Protein AF-A0A1E4IMQ9-F1 (afdb_monomer_lite)

pLDDT: mean 86.99, std 10.79, range [51.31, 97.62]

Foldseek 3Di:
DDPVVVVVVVLVVLLVQLLVVLLQQVPLVVSLVVSCVVVVCPVCSVSNSVSSVVSSVVSCVVPVDHPVRVVVVVVCCVVCPPVPDPDDDD

Sequence (90 aa):
MPVWWLRQIGALIVIGMTAYFAGVVQAPITAFVIVMEMTDSHDMVVPLMLATLFATAVSRMICPRPLYKARAGNYLDRVRPDSVMPPVGK

Secondary structure (DSSP, 8-state):
---HHHHHHHHHHHHHHHHHHHHHH--HHHHHHHHHHHHT-GGGHHHHHHHHHHHHHHHHHH--S-HHHHHHHHHHHHH-GGG-PPP---

Structure (mmCIF, N/CA/C/O backbone):
data_AF-A0A1E4IMQ9-F1
#
_entry.id   AF-A0A1E4IMQ9-F1
#
loop_
_atom_site.group_PD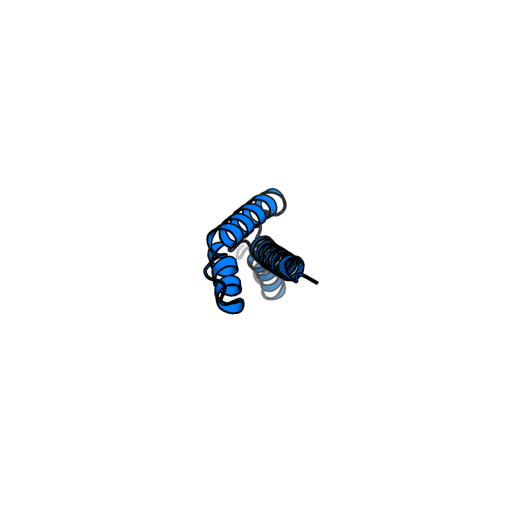B
_atom_site.id
_atom_site.type_symbol
_atom_site.label_atom_id
_atom_site.label_alt_id
_atom_site.label_comp_id
_atom_site.label_asym_id
_atom_site.label_entity_id
_atom_site.label_seq_id
_atom_site.pdbx_PDB_ins_code
_atom_site.Cartn_x
_atom_site.Cartn_y
_atom_site.Cartn_z
_atom_site.occupancy
_atom_site.B_iso_or_equiv
_atom_site.auth_seq_id
_atom_site.auth_comp_id
_atom_site.auth_asym_id
_atom_site.auth_atom_id
_atom_site.pdbx_PDB_model_num
ATOM 1 N N . MET A 1 1 ? -3.342 14.700 32.095 1.00 68.44 1 MET A N 1
ATOM 2 C CA . MET A 1 1 ? -3.398 15.217 30.711 1.00 68.44 1 MET A CA 1
ATOM 3 C C . MET A 1 1 ? -4.042 14.150 29.838 1.00 68.44 1 MET A C 1
ATOM 5 O O . MET A 1 1 ? -3.591 13.013 29.899 1.00 68.44 1 MET A O 1
ATOM 9 N N . PRO A 1 2 ? -5.126 14.447 29.116 1.00 78.44 2 PRO A N 1
ATOM 10 C CA . PRO A 1 2 ? -5.861 13.434 28.364 1.00 78.44 2 PRO A CA 1
ATOM 11 C C . PRO A 1 2 ? -5.059 12.930 27.140 1.00 78.44 2 PRO A C 1
ATOM 13 O O . PRO A 1 2 ? -4.572 13.725 26.342 1.00 78.44 2 PRO A O 1
ATOM 16 N N . VAL A 1 3 ? -4.913 11.604 27.001 1.00 74.75 3 VAL A N 1
ATOM 17 C CA . VAL A 1 3 ? -3.994 10.917 26.054 1.00 74.75 3 VAL A CA 1
ATOM 18 C C . VAL A 1 3 ? -4.625 10.574 24.692 1.00 74.75 3 VAL A C 1
ATOM 20 O O . VAL A 1 3 ? -4.006 9.908 23.865 1.00 74.75 3 VAL A O 1
ATOM 23 N N . TRP A 1 4 ? -5.856 11.021 24.430 1.00 70.94 4 TRP A N 1
ATOM 24 C CA . TRP A 1 4 ? -6.623 10.673 23.220 1.00 70.94 4 TRP A CA 1
ATOM 25 C C . TRP A 1 4 ? -5.916 11.062 21.912 1.00 70.94 4 TRP A C 1
ATOM 27 O O . TRP A 1 4 ? -6.090 10.391 20.898 1.00 70.94 4 TRP A O 1
ATOM 37 N N . TRP A 1 5 ? -5.059 12.085 21.948 1.00 68.38 5 TRP A N 1
ATOM 38 C CA . TRP A 1 5 ? -4.260 12.529 20.804 1.00 68.38 5 TRP A CA 1
ATOM 39 C C . TRP A 1 5 ? -3.232 11.484 20.343 1.00 68.38 5 TRP A C 1
ATOM 41 O O . TRP A 1 5 ? -3.009 11.345 19.143 1.00 68.38 5 TRP A O 1
ATOM 51 N N . LEU A 1 6 ? -2.670 10.677 21.254 1.00 74.25 6 LEU A N 1
ATOM 52 C CA . LEU A 1 6 ? -1.723 9.615 20.884 1.00 74.25 6 LEU A CA 1
ATOM 53 C C . LEU A 1 6 ? -2.403 8.494 20.086 1.00 74.25 6 LEU A C 1
ATOM 55 O O . LEU A 1 6 ? -1.791 7.929 19.181 1.00 74.25 6 LEU A O 1
ATOM 59 N N . ARG A 1 7 ? -3.684 8.207 20.370 1.00 74.69 7 ARG A N 1
ATOM 60 C CA . ARG A 1 7 ? -4.459 7.198 19.627 1.00 74.69 7 ARG A CA 1
ATOM 61 C C . ARG A 1 7 ? -4.655 7.601 18.165 1.00 74.69 7 ARG A C 1
ATOM 63 O O . ARG A 1 7 ? -4.556 6.753 17.284 1.00 74.69 7 ARG A O 1
ATOM 70 N N . GLN A 1 8 ? -4.893 8.887 17.900 1.00 81.56 8 GLN A N 1
ATOM 71 C CA . GLN A 1 8 ? -5.080 9.387 16.533 1.00 81.56 8 GLN A CA 1
ATOM 72 C C . GLN A 1 8 ? -3.779 9.363 15.722 1.00 81.56 8 GLN A C 1
ATOM 74 O O . GLN A 1 8 ? -3.797 9.033 14.538 1.00 81.56 8 GLN A O 1
ATOM 79 N N . ILE A 1 9 ? -2.642 9.637 16.370 1.00 87.31 9 ILE A N 1
ATOM 80 C CA . ILE A 1 9 ? -1.322 9.578 15.729 1.00 87.31 9 ILE A CA 1
ATOM 81 C C . ILE A 1 9 ? -0.994 8.144 15.291 1.00 87.31 9 ILE A C 1
ATOM 83 O O . ILE A 1 9 ? -0.551 7.941 14.162 1.00 87.31 9 ILE A O 1
ATOM 87 N N . GLY A 1 10 ? -1.268 7.145 16.138 1.00 88.56 10 GLY A N 1
ATOM 88 C CA . GLY A 1 10 ? -1.066 5.735 15.790 1.00 88.56 10 GLY A CA 1
ATOM 89 C C . GLY A 1 10 ? -1.846 5.324 14.539 1.00 88.56 10 GLY A C 1
ATOM 90 O O . GLY A 1 10 ? -1.268 4.770 13.608 1.00 88.56 10 GLY A O 1
ATOM 91 N N . ALA A 1 11 ? -3.130 5.682 14.463 1.00 89.88 11 ALA A N 1
ATOM 92 C CA . ALA A 1 11 ? -3.968 5.369 13.307 1.00 89.88 11 ALA A CA 1
ATOM 93 C C . ALA A 1 11 ? -3.422 5.968 11.995 1.00 89.88 11 ALA A C 1
ATOM 95 O O . ALA A 1 11 ? -3.379 5.287 10.970 1.00 89.88 11 ALA A O 1
ATOM 96 N N . LEU A 1 12 ? -2.953 7.220 12.027 1.00 92.44 12 LEU A N 1
ATOM 97 C CA . LEU A 1 12 ? -2.355 7.878 10.859 1.00 92.44 12 LEU A CA 1
ATOM 98 C C . LEU A 1 12 ? -1.070 7.182 10.390 1.00 92.44 12 LEU A C 1
ATOM 100 O O . LEU A 1 12 ? -0.867 7.023 9.185 1.00 92.44 12 LEU A O 1
ATOM 104 N N . ILE A 1 13 ? -0.228 6.729 11.324 1.00 93.50 13 ILE A 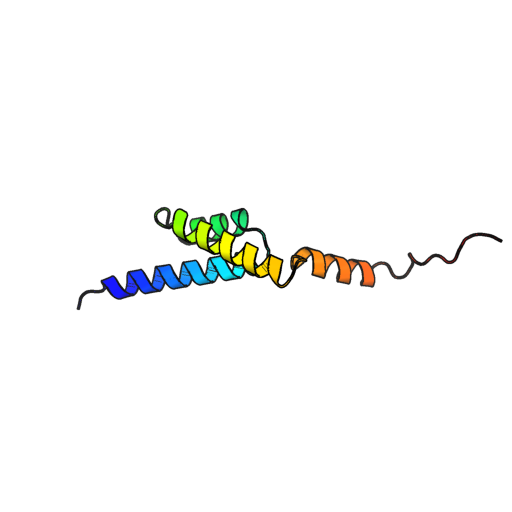N 1
ATOM 105 C CA . ILE A 1 13 ? 1.001 5.987 11.009 1.00 93.50 13 ILE A CA 1
ATOM 106 C C . ILE A 1 13 ? 0.664 4.671 10.300 1.00 93.50 13 ILE A C 1
ATOM 108 O O . ILE A 1 13 ? 1.255 4.365 9.264 1.00 93.50 13 ILE A O 1
ATOM 112 N N . VAL A 1 14 ? -0.313 3.918 10.812 1.00 93.75 14 VAL A N 1
ATOM 113 C CA . VAL A 1 14 ? -0.731 2.632 10.227 1.00 93.75 14 VAL A CA 1
ATOM 114 C C . VAL A 1 14 ? -1.320 2.832 8.829 1.00 93.75 14 VAL A C 1
ATOM 116 O O . VAL A 1 14 ? -0.977 2.099 7.898 1.00 93.75 14 VAL A O 1
ATOM 119 N N . ILE A 1 15 ? -2.141 3.868 8.638 1.00 95.19 15 ILE A N 1
ATOM 120 C CA . ILE A 1 15 ? -2.669 4.239 7.318 1.00 95.19 15 ILE A CA 1
ATOM 121 C C . ILE A 1 15 ? -1.521 4.550 6.348 1.00 95.19 15 ILE A C 1
ATOM 123 O O . ILE A 1 15 ? -1.501 4.015 5.239 1.00 95.19 15 ILE A O 1
ATOM 127 N N . GLY A 1 16 ? -0.540 5.357 6.765 1.00 95.12 16 GLY A N 1
ATOM 128 C CA . GLY A 1 16 ? 0.624 5.702 5.944 1.00 95.12 16 GLY A CA 1
ATOM 129 C C . GLY A 1 16 ? 1.479 4.490 5.567 1.00 95.12 16 GLY A C 1
ATOM 130 O O . GLY A 1 16 ? 1.833 4.320 4.399 1.00 95.12 16 GLY A O 1
ATOM 131 N N . MET A 1 17 ? 1.754 3.607 6.530 1.00 95.31 17 MET A N 1
ATOM 132 C CA . MET A 1 17 ? 2.491 2.360 6.309 1.00 95.31 17 MET A CA 1
ATOM 133 C C . MET A 1 17 ? 1.783 1.464 5.285 1.00 95.31 17 MET A C 1
ATOM 135 O O . MET A 1 17 ? 2.403 0.995 4.327 1.00 95.31 17 MET A O 1
ATOM 139 N N . THR A 1 18 ? 0.474 1.265 5.455 1.00 96.25 18 THR A N 1
ATOM 140 C CA . THR A 1 18 ? -0.326 0.404 4.572 1.00 96.25 18 THR A CA 1
ATOM 141 C C . THR A 1 18 ? -0.434 0.993 3.166 1.00 96.25 18 THR A C 1
ATOM 143 O O . THR A 1 18 ? -0.269 0.276 2.177 1.00 96.25 18 THR A O 1
ATOM 146 N N . ALA A 1 19 ? -0.655 2.308 3.057 1.00 96.88 19 ALA A N 1
ATOM 147 C CA . ALA A 1 19 ? -0.721 3.020 1.784 1.00 96.88 19 ALA A CA 1
ATOM 148 C C . ALA A 1 19 ? 0.597 2.920 1.005 1.00 96.88 19 ALA A C 1
ATOM 150 O O . ALA A 1 19 ? 0.584 2.598 -0.184 1.00 96.88 19 ALA A O 1
ATOM 151 N N . TYR A 1 20 ? 1.737 3.128 1.671 1.00 95.62 20 TYR A N 1
ATOM 152 C CA . TYR A 1 20 ? 3.054 2.970 1.055 1.00 95.62 20 TYR A CA 1
ATOM 153 C C . TYR A 1 20 ? 3.245 1.554 0.503 1.00 95.62 20 TYR A C 1
ATOM 155 O O . TYR A 1 20 ? 3.584 1.378 -0.670 1.00 95.62 20 TYR A O 1
ATOM 163 N N . PHE A 1 21 ? 2.973 0.539 1.325 1.00 95.00 21 PHE A N 1
ATOM 164 C CA . PHE A 1 21 ? 3.164 -0.852 0.933 1.00 95.00 21 PHE A CA 1
ATOM 165 C C . PHE A 1 21 ? 2.278 -1.242 -0.261 1.00 95.00 21 PHE A C 1
ATOM 167 O O . PHE A 1 21 ? 2.765 -1.818 -1.239 1.00 95.00 21 PHE A O 1
ATOM 174 N N . ALA A 1 22 ? 1.002 -0.843 -0.239 1.00 96.25 22 ALA A N 1
ATOM 175 C CA . ALA A 1 22 ? 0.080 -1.048 -1.351 1.00 96.25 22 ALA A CA 1
ATOM 176 C C . ALA A 1 22 ? 0.510 -0.299 -2.620 1.00 96.25 22 ALA A C 1
ATOM 178 O O . ALA A 1 22 ? 0.443 -0.865 -3.707 1.00 96.25 22 ALA A O 1
ATOM 179 N N . GLY A 1 23 ? 0.997 0.938 -2.501 1.00 95.50 23 GLY A N 1
ATOM 180 C CA . GLY A 1 23 ? 1.491 1.720 -3.633 1.00 95.50 23 GLY A CA 1
ATOM 181 C C . GLY A 1 23 ? 2.704 1.079 -4.313 1.00 95.50 23 GLY A C 1
ATOM 182 O O . GLY A 1 23 ? 2.756 1.013 -5.539 1.00 95.50 23 GLY A O 1
ATOM 183 N N . VAL A 1 24 ? 3.657 0.554 -3.541 1.00 93.50 24 VAL A N 1
ATOM 184 C CA . VAL A 1 24 ? 4.880 -0.069 -4.080 1.00 93.50 24 VAL A CA 1
ATOM 185 C C . VAL A 1 24 ? 4.597 -1.428 -4.728 1.00 93.50 24 VAL A C 1
ATOM 187 O O . VAL A 1 24 ? 5.091 -1.721 -5.820 1.00 93.50 24 VAL A O 1
ATOM 190 N N . VAL A 1 25 ? 3.809 -2.273 -4.059 1.00 94.06 25 VAL A N 1
ATOM 191 C CA . VAL A 1 25 ? 3.538 -3.648 -4.513 1.00 94.06 25 VAL A CA 1
ATOM 192 C C . VAL A 1 25 ? 2.377 -3.706 -5.512 1.00 94.06 25 VAL A C 1
ATOM 194 O O . VAL A 1 25 ? 2.313 -4.618 -6.333 1.00 94.06 25 VAL A O 1
ATOM 197 N N . GLN A 1 26 ? 1.481 -2.719 -5.480 1.00 94.94 26 GLN A N 1
ATOM 198 C CA . GLN A 1 26 ? 0.236 -2.653 -6.256 1.00 94.94 26 GLN A CA 1
ATOM 199 C C . GLN A 1 26 ? -0.709 -3.848 -6.023 1.00 94.94 26 GLN A C 1
ATOM 201 O O . GLN A 1 26 ? -1.452 -4.245 -6.930 1.00 94.94 26 GLN A O 1
ATOM 206 N N . ALA A 1 27 ? -0.693 -4.392 -4.798 1.00 94.38 27 ALA A N 1
ATOM 207 C CA . ALA A 1 27 ? -1.535 -5.490 -4.312 1.00 94.38 27 ALA A CA 1
ATOM 208 C C . ALA A 1 27 ? -2.369 -5.035 -3.088 1.00 94.38 27 ALA A C 1
ATOM 210 O O . ALA A 1 27 ? -2.005 -5.325 -1.947 1.00 94.38 27 ALA A O 1
ATOM 211 N N . PRO A 1 28 ? -3.476 -4.296 -3.297 1.00 93.88 28 PRO A N 1
ATOM 212 C CA . PRO A 1 28 ? -4.176 -3.576 -2.230 1.00 93.88 28 PRO A CA 1
ATOM 213 C C . PRO A 1 28 ? -4.822 -4.489 -1.182 1.00 93.88 28 PRO A C 1
ATOM 215 O O . PRO A 1 28 ? -4.768 -4.162 -0.001 1.00 93.88 28 PRO A O 1
ATOM 218 N N . ILE A 1 29 ? -5.386 -5.634 -1.593 1.00 94.94 29 ILE A N 1
ATOM 219 C CA . ILE A 1 29 ? -6.020 -6.601 -0.678 1.00 94.94 29 ILE A CA 1
ATOM 220 C C . ILE A 1 29 ? -4.962 -7.227 0.236 1.00 94.94 29 ILE A C 1
ATOM 222 O O . ILE A 1 29 ? -5.100 -7.193 1.454 1.00 94.94 29 ILE A O 1
ATOM 226 N N . THR A 1 30 ? -3.873 -7.740 -0.344 1.00 94.50 30 THR A N 1
ATOM 227 C CA . THR A 1 30 ? -2.779 -8.368 0.409 1.00 94.50 30 THR A CA 1
ATOM 228 C C . THR A 1 30 ? -2.117 -7.383 1.369 1.00 94.50 30 THR A C 1
ATOM 230 O O . THR A 1 30 ? -1.885 -7.722 2.524 1.00 94.50 30 THR A O 1
ATOM 233 N N . ALA A 1 31 ? -1.850 -6.153 0.918 1.00 93.50 31 ALA A N 1
ATOM 234 C CA . ALA A 1 31 ? -1.240 -5.122 1.754 1.00 93.50 31 ALA A CA 1
ATOM 235 C C . ALA A 1 31 ? -2.129 -4.737 2.945 1.00 93.50 31 ALA A C 1
ATOM 237 O O . ALA A 1 31 ? -1.634 -4.624 4.063 1.00 93.50 31 ALA A O 1
ATOM 238 N N . PHE A 1 32 ? -3.433 -4.572 2.710 1.00 93.69 32 PHE A N 1
ATOM 239 C CA . PHE A 1 32 ? -4.396 -4.268 3.763 1.00 93.69 32 PHE A CA 1
ATOM 240 C C . PHE A 1 32 ? -4.478 -5.396 4.803 1.00 93.69 32 PHE A C 1
ATOM 242 O O . PHE A 1 32 ? -4.334 -5.118 5.990 1.00 93.69 32 PHE A O 1
ATOM 249 N N . VAL A 1 33 ? -4.656 -6.649 4.369 1.00 93.50 33 VAL A N 1
ATOM 250 C CA . VAL A 1 33 ? -4.773 -7.800 5.281 1.00 93.50 33 VAL A CA 1
ATOM 251 C C . VAL A 1 33 ? -3.527 -7.933 6.152 1.00 93.50 33 VAL A C 1
ATOM 253 O O . VAL A 1 33 ? -3.654 -8.053 7.362 1.00 93.50 33 VAL A O 1
ATOM 256 N N . ILE A 1 34 ? -2.327 -7.834 5.566 1.00 93.38 34 ILE A N 1
ATOM 257 C CA . ILE A 1 34 ? -1.069 -7.937 6.321 1.00 93.38 34 ILE A CA 1
ATOM 258 C C . ILE A 1 34 ? -1.012 -6.899 7.441 1.00 93.38 34 ILE A C 1
ATOM 260 O O . ILE A 1 34 ? -0.713 -7.247 8.579 1.00 93.38 34 ILE A O 1
ATOM 264 N N . VAL A 1 35 ? -1.294 -5.627 7.145 1.00 92.44 35 VAL A N 1
ATOM 265 C CA . VAL A 1 35 ? -1.181 -4.590 8.177 1.00 92.44 35 VAL A CA 1
ATOM 266 C C . VAL A 1 35 ? -2.303 -4.700 9.204 1.00 92.44 35 VAL A C 1
ATOM 268 O O . VAL A 1 35 ? -2.036 -4.509 10.388 1.00 92.44 35 VAL A O 1
ATOM 271 N N . MET A 1 36 ? -3.521 -5.044 8.782 1.00 92.94 36 MET A N 1
ATOM 272 C CA . MET A 1 36 ? -4.655 -5.265 9.683 1.00 92.94 36 MET A CA 1
ATOM 273 C C . MET A 1 36 ? -4.346 -6.364 10.706 1.00 92.94 36 MET A C 1
ATOM 275 O O . MET A 1 36 ? -4.450 -6.109 11.903 1.00 92.94 36 MET A O 1
ATOM 279 N N . GLU A 1 37 ? -3.847 -7.515 10.249 1.00 93.31 37 GLU A N 1
ATOM 280 C CA . GLU A 1 37 ? -3.418 -8.618 11.117 1.00 93.31 37 GLU A CA 1
ATOM 281 C C . GLU A 1 37 ? -2.262 -8.198 12.042 1.00 93.31 37 GLU A C 1
ATOM 283 O O . GLU A 1 37 ? -2.278 -8.481 13.235 1.00 93.31 37 GLU A O 1
ATOM 288 N N . MET A 1 38 ? -1.267 -7.461 11.532 1.00 91.12 38 MET A N 1
ATOM 289 C CA . MET A 1 38 ? -0.120 -7.008 12.337 1.00 91.12 38 MET A CA 1
ATOM 290 C C . MET A 1 38 ? -0.473 -5.953 13.392 1.00 91.12 38 MET A C 1
ATOM 292 O O . MET A 1 38 ? 0.263 -5.804 14.366 1.00 91.12 38 MET A O 1
ATOM 296 N N . THR A 1 39 ? -1.551 -5.191 13.194 1.00 88.44 39 THR A N 1
ATOM 297 C CA . THR A 1 39 ? -2.004 -4.167 14.150 1.00 88.44 39 THR A CA 1
ATOM 298 C C . THR A 1 39 ? -3.150 -4.626 15.042 1.00 88.44 39 THR A C 1
ATOM 300 O O . THR A 1 39 ? -3.560 -3.851 15.907 1.00 88.44 39 THR A O 1
ATOM 303 N N . ASP A 1 40 ? -3.663 -5.847 14.848 1.00 85.81 40 ASP A N 1
ATOM 304 C CA . ASP A 1 40 ? -4.803 -6.431 15.578 1.00 85.81 40 ASP A CA 1
ATOM 305 C C . ASP A 1 40 ? -6.018 -5.476 15.674 1.00 85.81 40 ASP A C 1
ATOM 307 O O . ASP A 1 40 ? -6.823 -5.489 16.605 1.00 85.81 40 ASP A O 1
ATOM 311 N N . SER A 1 41 ? -6.132 -4.563 14.704 1.00 75.25 41 SER A N 1
ATOM 312 C CA . SER A 1 41 ? -7.011 -3.392 14.766 1.00 75.25 41 SER A CA 1
ATOM 313 C C . SER A 1 41 ? -8.156 -3.538 13.773 1.00 75.25 41 SER A C 1
ATOM 315 O O . SER A 1 41 ? -8.194 -2.895 12.722 1.00 75.25 41 SER A O 1
ATOM 317 N N . HIS A 1 42 ? -9.123 -4.380 14.131 1.00 82.81 42 HIS A N 1
ATOM 318 C CA . HIS A 1 42 ? -10.288 -4.697 13.299 1.00 82.81 42 HIS A CA 1
ATOM 319 C C . HIS A 1 42 ? -11.207 -3.487 13.043 1.00 82.81 42 HIS A C 1
ATOM 321 O O . HIS A 1 42 ? -11.843 -3.397 11.993 1.00 82.81 42 HIS A O 1
ATOM 327 N N . ASP A 1 43 ? -11.211 -2.491 13.932 1.00 86.19 43 ASP A N 1
ATOM 328 C CA . ASP A 1 43 ? -11.956 -1.237 13.733 1.00 86.19 43 ASP A CA 1
ATOM 329 C C . ASP A 1 43 ? -11.420 -0.403 12.552 1.00 86.19 43 ASP A C 1
ATOM 331 O O . ASP A 1 43 ? -12.108 0.474 12.028 1.00 86.19 43 ASP A O 1
ATOM 335 N N . MET A 1 44 ? -10.189 -0.671 12.100 1.00 88.06 44 MET A N 1
ATOM 336 C CA . MET A 1 44 ? -9.520 0.088 11.042 1.00 88.06 44 MET A CA 1
ATOM 337 C C . MET A 1 44 ? -9.652 -0.536 9.646 1.00 88.06 44 MET A C 1
ATOM 339 O O . MET A 1 44 ? -9.042 -0.051 8.695 1.00 88.06 44 MET A O 1
ATOM 343 N N . VAL A 1 45 ? -10.483 -1.565 9.473 1.00 90.94 45 VAL A N 1
ATOM 344 C CA . VAL A 1 45 ? -10.629 -2.283 8.193 1.00 90.94 45 VAL A CA 1
ATOM 345 C C . VAL A 1 45 ? -10.982 -1.351 7.028 1.00 90.94 45 VAL A C 1
ATOM 347 O O . VAL A 1 45 ? -10.293 -1.320 6.007 1.00 90.94 45 VAL A O 1
ATOM 350 N N . VAL A 1 46 ? -12.026 -0.538 7.197 1.00 93.75 46 VAL A N 1
ATOM 351 C CA . VAL A 1 46 ? -12.506 0.393 6.164 1.00 93.75 46 VAL A CA 1
ATOM 352 C C . VAL A 1 46 ? -11.463 1.463 5.801 1.00 93.75 46 VAL A C 1
ATOM 354 O O . VAL A 1 46 ? -11.157 1.595 4.611 1.00 93.75 46 VAL A O 1
ATOM 357 N N . PRO A 1 47 ? -10.882 2.222 6.757 1.00 92.81 47 PRO A N 1
ATOM 358 C CA . PRO A 1 47 ? -9.898 3.250 6.420 1.00 92.81 47 PRO A CA 1
ATOM 359 C C . PRO A 1 47 ? -8.622 2.680 5.791 1.00 92.81 47 PRO A C 1
ATOM 361 O O . PRO A 1 47 ? -8.086 3.291 4.866 1.00 92.81 47 PRO A O 1
ATOM 364 N N . LEU A 1 48 ? -8.154 1.503 6.223 1.00 93.62 48 LEU A N 1
ATOM 365 C CA . LEU A 1 48 ? -6.972 0.876 5.629 1.00 93.62 48 LEU A CA 1
ATOM 366 C C . LEU A 1 48 ? -7.239 0.408 4.196 1.00 93.62 48 LEU A C 1
ATOM 368 O O . LEU A 1 48 ? -6.427 0.672 3.313 1.00 93.62 48 LEU A O 1
ATOM 372 N N . MET A 1 49 ? -8.390 -0.215 3.935 1.00 95.94 49 MET A N 1
ATOM 373 C CA . MET A 1 49 ? -8.758 -0.643 2.585 1.00 95.94 49 MET A CA 1
ATOM 374 C C . MET A 1 49 ? -8.915 0.545 1.624 1.00 95.94 49 MET A C 1
ATOM 376 O O . MET A 1 49 ? -8.439 0.495 0.490 1.00 95.94 49 MET A O 1
ATOM 380 N N . LEU A 1 50 ? -9.530 1.645 2.071 1.00 96.75 50 LEU A N 1
ATOM 381 C CA . LEU A 1 50 ? -9.620 2.870 1.269 1.00 96.75 50 LEU A CA 1
ATOM 382 C C . LEU A 1 50 ? -8.234 3.434 0.946 1.00 96.75 50 LEU A C 1
ATOM 384 O O . LEU A 1 50 ? -7.963 3.771 -0.207 1.00 96.75 50 LEU A O 1
ATOM 388 N N . ALA A 1 51 ? -7.346 3.489 1.939 1.00 96.62 51 ALA A N 1
ATOM 389 C CA . ALA A 1 51 ? -5.983 3.968 1.762 1.00 96.62 51 ALA A CA 1
ATOM 390 C C . ALA A 1 51 ? -5.180 3.104 0.775 1.00 96.62 51 ALA A C 1
ATOM 392 O O . ALA A 1 51 ? -4.502 3.650 -0.099 1.00 96.62 51 ALA A O 1
ATOM 393 N N . THR A 1 52 ? -5.277 1.771 0.850 1.00 97.12 52 THR A N 1
ATOM 394 C CA . THR A 1 52 ? -4.560 0.883 -0.081 1.00 97.12 52 THR A CA 1
ATOM 395 C C . THR A 1 52 ? -5.090 0.965 -1.503 1.00 97.12 52 THR A C 1
ATOM 397 O O . THR A 1 52 ? -4.294 0.945 -2.448 1.00 97.12 52 THR A O 1
ATOM 400 N N . LEU A 1 53 ? -6.408 1.086 -1.680 1.00 97.38 53 LEU A N 1
ATOM 401 C CA . LEU A 1 53 ? -7.034 1.260 -2.989 1.00 97.38 53 LEU A CA 1
ATOM 402 C C . LEU A 1 53 ? -6.622 2.586 -3.630 1.00 97.38 53 LEU A C 1
ATOM 404 O O . LEU A 1 53 ? -6.167 2.582 -4.775 1.00 97.38 53 LEU A O 1
ATOM 408 N N . PHE A 1 54 ? -6.698 3.695 -2.887 1.00 97.62 54 PHE A N 1
ATOM 409 C CA . PHE A 1 54 ? -6.261 5.006 -3.372 1.00 97.62 54 PHE A CA 1
ATOM 410 C C . PHE A 1 54 ? -4.775 5.015 -3.727 1.00 97.62 54 PHE A C 1
ATOM 412 O O . PHE A 1 54 ? -4.407 5.423 -4.829 1.00 97.62 54 PHE A O 1
ATOM 419 N N . ALA A 1 55 ? -3.916 4.514 -2.837 1.00 97.31 55 ALA 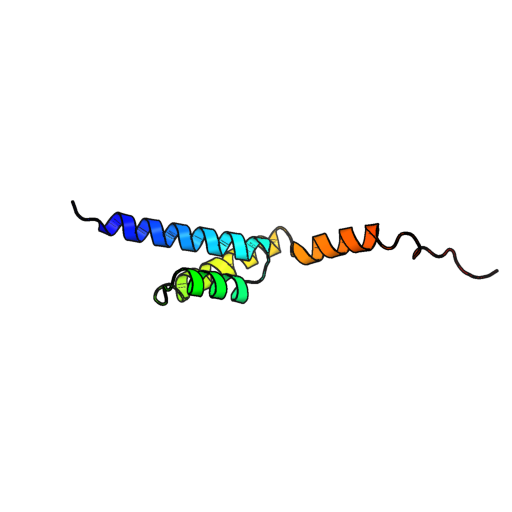A N 1
ATOM 420 C CA . ALA A 1 55 ? -2.479 4.468 -3.081 1.00 97.31 55 ALA A CA 1
ATOM 421 C C . ALA A 1 55 ? -2.128 3.592 -4.291 1.00 97.31 55 ALA A C 1
ATOM 423 O O . ALA A 1 55 ? -1.288 3.971 -5.106 1.00 97.31 55 ALA A O 1
ATOM 424 N N . THR A 1 56 ? -2.800 2.448 -4.455 1.00 96.56 56 THR A N 1
ATOM 425 C CA . THR A 1 56 ? -2.616 1.582 -5.628 1.00 96.56 56 THR A CA 1
ATOM 426 C C . THR A 1 56 ? -3.091 2.266 -6.907 1.00 96.56 56 THR A C 1
ATOM 428 O O . THR A 1 56 ? -2.412 2.166 -7.927 1.00 96.56 56 THR A O 1
ATOM 431 N N . ALA A 1 57 ? -4.232 2.959 -6.878 1.00 96.50 57 ALA A N 1
ATOM 432 C CA . ALA A 1 57 ? -4.761 3.674 -8.035 1.00 96.50 57 ALA A CA 1
ATOM 433 C C . ALA A 1 57 ? -3.798 4.780 -8.491 1.00 96.50 57 ALA A C 1
ATOM 435 O O . ALA A 1 57 ? -3.372 4.778 -9.645 1.00 96.50 57 ALA A O 1
ATOM 436 N N . VAL A 1 58 ? -3.375 5.651 -7.569 1.00 97.25 58 VAL A N 1
ATOM 437 C CA . VAL A 1 58 ? -2.402 6.720 -7.847 1.00 97.25 58 VAL A CA 1
ATOM 438 C C . VAL A 1 58 ? -1.068 6.134 -8.315 1.00 97.25 58 VAL A C 1
ATOM 440 O O . VAL A 1 58 ? -0.505 6.592 -9.308 1.00 97.25 58 VAL A O 1
ATOM 443 N N . SER A 1 59 ? -0.585 5.071 -7.663 1.00 96.94 59 SER A N 1
ATOM 444 C CA . SER A 1 59 ? 0.639 4.378 -8.073 1.00 96.94 59 SER A CA 1
ATOM 445 C C . SER A 1 59 ? 0.546 3.851 -9.503 1.00 96.94 59 SER A C 1
ATOM 447 O O . SER A 1 59 ? 1.465 4.071 -10.282 1.00 96.94 59 SER A O 1
ATOM 449 N N . ARG A 1 60 ? -0.569 3.219 -9.893 1.00 94.56 60 ARG A N 1
ATOM 450 C CA . ARG A 1 60 ? -0.762 2.694 -11.256 1.00 94.56 60 ARG A CA 1
ATOM 451 C C . ARG A 1 60 ? -0.871 3.789 -12.314 1.00 94.56 60 ARG A C 1
ATOM 453 O O . ARG A 1 60 ? -0.464 3.549 -13.448 1.00 94.56 60 ARG A O 1
ATOM 460 N N . MET A 1 61 ? -1.386 4.967 -11.957 1.00 96.19 61 MET A N 1
ATOM 461 C CA . MET A 1 61 ? -1.414 6.127 -12.855 1.00 96.19 61 MET A CA 1
ATOM 462 C C . MET A 1 61 ? -0.004 6.651 -13.163 1.00 96.19 61 MET A C 1
ATOM 464 O O . MET A 1 61 ? 0.249 7.076 -14.285 1.00 96.19 61 MET A O 1
ATOM 468 N N . ILE A 1 62 ? 0.912 6.604 -12.188 1.00 95.12 62 ILE A N 1
ATOM 469 C CA . ILE A 1 62 ? 2.289 7.105 -12.336 1.00 95.12 62 ILE A CA 1
ATOM 470 C C . ILE A 1 62 ? 3.227 6.014 -12.878 1.00 95.12 62 ILE A C 1
ATOM 472 O O . ILE A 1 62 ? 4.003 6.249 -13.800 1.00 95.12 62 ILE A O 1
ATOM 476 N N . CYS A 1 63 ? 3.163 4.809 -12.311 1.00 91.56 63 CYS A N 1
ATOM 477 C CA . CYS A 1 63 ? 3.976 3.653 -12.671 1.00 91.56 63 CYS A CA 1
ATOM 478 C C . CYS A 1 63 ? 3.072 2.440 -12.953 1.00 91.56 63 CYS A C 1
ATOM 480 O O . CYS A 1 63 ? 2.682 1.717 -12.035 1.00 91.56 63 CYS A O 1
ATOM 482 N N . PRO A 1 64 ? 2.759 2.147 -14.226 1.00 88.75 64 PRO A N 1
ATOM 483 C CA . PRO A 1 64 ? 1.856 1.049 -14.580 1.00 88.75 64 PRO A CA 1
ATOM 484 C C . PRO A 1 64 ? 2.401 -0.353 -14.270 1.00 88.75 64 PRO A C 1
ATOM 486 O O . PRO A 1 64 ? 1.657 -1.334 -14.315 1.00 88.75 64 PRO A O 1
ATOM 489 N N . ARG A 1 65 ? 3.712 -0.485 -14.022 1.00 88.56 65 ARG A N 1
ATOM 490 C CA . ARG A 1 65 ? 4.368 -1.773 -13.776 1.00 88.56 65 ARG A CA 1
ATOM 491 C C . ARG A 1 65 ? 4.639 -1.967 -12.277 1.00 88.56 65 ARG A C 1
ATOM 493 O O . ARG A 1 65 ? 5.413 -1.196 -11.716 1.00 88.56 65 ARG A O 1
ATOM 500 N N . PRO A 1 66 ? 4.109 -3.033 -11.646 1.00 88.50 66 PRO A N 1
ATOM 501 C CA . PRO A 1 66 ? 4.402 -3.325 -10.247 1.00 88.50 66 PRO A CA 1
ATOM 502 C C . PRO A 1 66 ? 5.876 -3.689 -10.051 1.00 88.50 66 PRO A C 1
ATOM 504 O O . PRO A 1 66 ? 6.487 -4.333 -10.913 1.00 88.50 66 PRO A O 1
ATOM 507 N N . LEU A 1 67 ? 6.431 -3.332 -8.887 1.00 87.81 67 LEU A N 1
ATOM 508 C CA . LEU A 1 67 ? 7.858 -3.469 -8.574 1.00 87.81 67 LEU A CA 1
ATOM 509 C C . LEU A 1 67 ? 8.394 -4.883 -8.833 1.00 87.81 67 LEU A C 1
ATOM 511 O O . LEU A 1 67 ? 9.442 -5.047 -9.458 1.00 87.81 67 LEU A O 1
ATOM 515 N N . TYR A 1 68 ? 7.673 -5.909 -8.375 1.00 86.56 68 TYR A N 1
ATOM 516 C CA . TYR A 1 68 ? 8.097 -7.302 -8.537 1.00 86.56 68 TYR A CA 1
ATOM 517 C C . TYR A 1 68 ? 8.161 -7.725 -10.006 1.00 86.56 68 TYR A C 1
ATOM 519 O O . TYR A 1 68 ? 9.106 -8.401 -10.405 1.00 86.56 68 TYR A O 1
ATOM 527 N N . LYS A 1 69 ? 7.218 -7.266 -10.837 1.00 86.81 69 LYS A N 1
ATOM 528 C CA . LYS A 1 69 ? 7.216 -7.559 -12.276 1.00 86.81 69 LYS A CA 1
ATOM 529 C C . LYS A 1 69 ? 8.362 -6.845 -12.991 1.00 86.81 69 LYS A C 1
ATOM 531 O O . LYS A 1 69 ? 9.011 -7.440 -13.845 1.00 86.81 69 LYS A O 1
ATOM 536 N N . ALA A 1 70 ? 8.643 -5.598 -12.610 1.00 87.81 70 ALA A N 1
ATOM 537 C CA . ALA A 1 70 ? 9.777 -4.845 -13.141 1.00 87.81 70 ALA A CA 1
ATOM 538 C C . ALA A 1 70 ? 11.121 -5.501 -12.775 1.00 87.81 70 ALA A C 1
ATOM 540 O O . ALA A 1 70 ? 11.983 -5.668 -13.635 1.00 87.81 70 ALA A O 1
ATOM 541 N N . ARG A 1 71 ? 11.288 -5.937 -11.519 1.00 80.94 71 ARG A N 1
ATOM 542 C CA . ARG A 1 71 ? 12.506 -6.636 -11.080 1.00 80.94 71 ARG A CA 1
ATOM 543 C C . ARG A 1 71 ? 12.680 -8.001 -11.740 1.00 80.94 71 ARG A C 1
ATOM 545 O O . ARG A 1 71 ? 13.803 -8.337 -12.101 1.00 80.94 71 ARG A O 1
ATOM 552 N N . ALA A 1 72 ? 11.599 -8.763 -11.913 1.00 90.31 72 ALA A N 1
ATOM 553 C CA . ALA A 1 72 ? 11.653 -10.060 -12.580 1.00 90.31 72 ALA A CA 1
ATOM 554 C C . ALA A 1 72 ? 12.143 -9.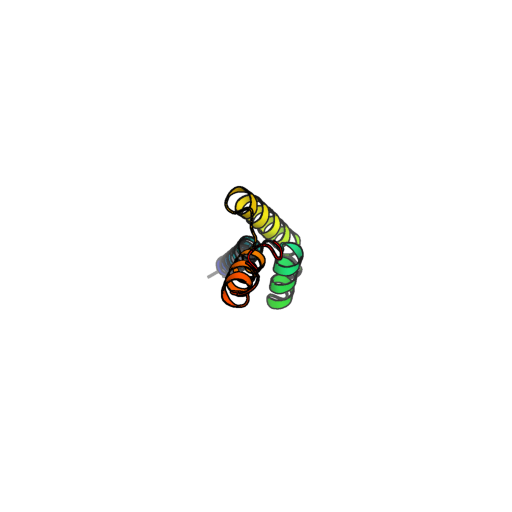936 -14.031 1.00 90.31 72 ALA A C 1
ATOM 556 O O . ALA A 1 72 ? 12.997 -10.716 -14.436 1.00 90.31 72 ALA A O 1
ATOM 557 N N . GLY A 1 73 ? 11.679 -8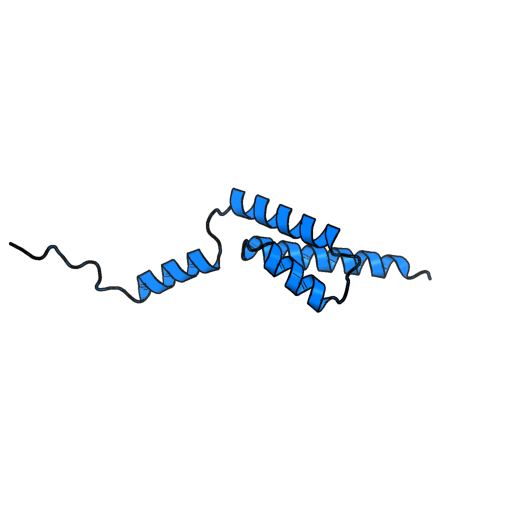.926 -14.779 1.00 86.88 73 GLY A N 1
ATOM 558 C CA . GLY A 1 73 ? 12.169 -8.651 -16.137 1.00 86.88 73 GLY A CA 1
ATOM 559 C C . GLY A 1 73 ? 13.680 -8.425 -16.170 1.00 86.88 73 GLY A C 1
ATOM 560 O O . GLY A 1 73 ? 14.399 -9.172 -16.822 1.00 86.88 73 GLY A O 1
ATOM 561 N N . ASN A 1 74 ? 14.176 -7.496 -15.347 1.00 87.44 74 ASN A N 1
ATOM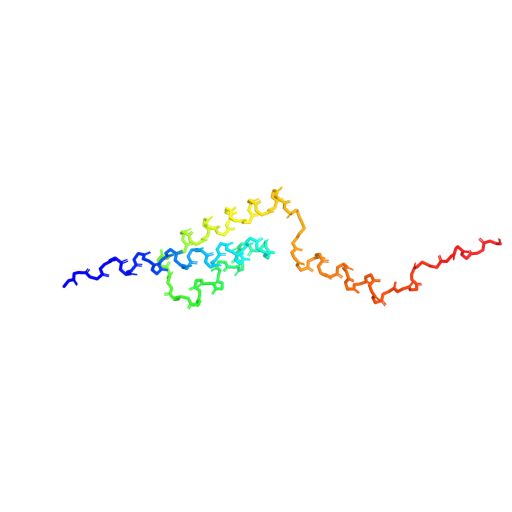 562 C CA . ASN A 1 74 ? 15.610 -7.199 -15.270 1.00 87.44 74 ASN A CA 1
ATOM 563 C C . ASN A 1 74 ? 16.463 -8.417 -14.875 1.00 87.44 74 ASN A C 1
ATOM 565 O O . ASN A 1 74 ? 17.619 -8.522 -15.277 1.00 87.44 74 ASN A O 1
ATOM 569 N N . TYR A 1 75 ? 15.930 -9.309 -14.035 1.00 88.31 75 TYR A N 1
ATOM 570 C CA . TYR A 1 75 ? 16.625 -10.536 -13.652 1.00 88.31 75 TYR A CA 1
ATOM 571 C C . TYR A 1 75 ? 16.669 -11.541 -14.808 1.00 88.31 75 TYR A C 1
ATOM 573 O O . TYR A 1 75 ? 17.736 -12.074 -15.104 1.00 88.31 75 TYR A O 1
ATOM 581 N N . LEU A 1 76 ? 15.543 -11.765 -15.492 1.00 89.56 76 LEU A N 1
ATOM 582 C CA . LEU A 1 76 ? 15.475 -12.664 -16.647 1.00 89.56 76 LEU A CA 1
ATOM 583 C C . LEU A 1 76 ? 16.369 -12.185 -17.798 1.00 89.56 76 LEU A C 1
ATOM 585 O O . LEU A 1 76 ? 17.069 -13.005 -18.387 1.00 89.56 76 LEU A O 1
ATOM 589 N N . ASP A 1 77 ? 16.420 -10.875 -18.049 1.00 86.38 77 ASP A N 1
ATOM 590 C CA . ASP A 1 77 ? 17.298 -10.273 -19.062 1.00 86.38 77 ASP A CA 1
ATOM 591 C C . ASP A 1 77 ? 18.784 -10.514 -18.752 1.00 86.38 77 ASP A C 1
ATOM 593 O O . ASP A 1 77 ? 19.591 -10.716 -19.656 1.00 86.38 77 ASP A O 1
ATOM 597 N N . ARG A 1 78 ? 19.159 -10.539 -17.465 1.00 81.75 78 ARG A N 1
ATOM 598 C CA . ARG A 1 78 ? 20.534 -10.843 -17.031 1.00 81.75 78 ARG A CA 1
ATOM 599 C C . ARG A 1 78 ? 20.875 -12.327 -17.113 1.00 81.75 78 ARG A C 1
ATOM 601 O O . ARG A 1 78 ? 22.024 -12.663 -17.372 1.00 81.75 78 ARG A O 1
ATOM 608 N N . VAL A 1 79 ? 19.911 -13.203 -16.832 1.00 84.81 79 VAL A N 1
ATOM 609 C CA . VAL A 1 79 ? 20.132 -14.658 -16.746 1.00 84.81 79 VAL A CA 1
ATOM 610 C C . VAL A 1 79 ? 20.030 -15.348 -18.106 1.00 84.81 79 VAL A C 1
ATOM 612 O O . VAL A 1 79 ? 20.597 -16.423 -18.269 1.00 84.81 79 VAL A O 1
ATOM 615 N N . ARG A 1 80 ? 19.353 -14.752 -19.098 1.00 74.56 80 ARG A N 1
ATOM 616 C CA . ARG A 1 80 ? 19.175 -15.344 -20.434 1.00 74.56 80 ARG A CA 1
ATOM 617 C C . ARG A 1 80 ? 19.915 -14.567 -21.544 1.00 74.56 80 ARG A C 1
ATOM 619 O O . ARG A 1 80 ? 19.251 -14.066 -22.455 1.00 74.56 80 ARG A O 1
ATOM 626 N N . PRO A 1 81 ? 21.262 -14.498 -21.532 1.00 62.84 81 PRO A N 1
ATOM 627 C CA . PRO A 1 81 ? 22.029 -13.859 -22.605 1.00 62.84 81 PRO A CA 1
ATOM 628 C C . PRO A 1 81 ? 21.909 -14.588 -23.962 1.00 62.84 81 PRO A C 1
ATOM 630 O O . PRO A 1 81 ? 22.043 -13.954 -25.005 1.00 62.84 81 PRO A O 1
ATOM 633 N N . ASP A 1 82 ? 21.551 -15.880 -23.973 1.00 60.72 82 ASP A N 1
ATOM 634 C CA . ASP A 1 82 ? 21.678 -16.758 -25.156 1.00 60.72 82 ASP A CA 1
ATOM 635 C C . ASP A 1 82 ? 20.383 -16.948 -25.969 1.00 60.72 82 ASP A C 1
ATOM 637 O O . ASP A 1 82 ? 20.285 -17.830 -26.820 1.00 60.72 82 ASP A O 1
ATOM 641 N N . SER A 1 83 ? 19.344 -16.152 -25.700 1.00 61.47 83 SER A N 1
ATOM 642 C CA . SER A 1 83 ? 18.057 -16.287 -26.402 1.00 61.47 83 SER A CA 1
ATOM 643 C C . SER A 1 83 ? 17.848 -15.375 -27.599 1.00 61.47 83 SER A C 1
ATOM 645 O O . SER A 1 83 ? 16.850 -15.518 -28.307 1.00 61.47 83 SER A O 1
ATOM 647 N N . VAL A 1 84 ? 18.823 -14.512 -27.880 1.00 64.38 84 VAL A N 1
ATOM 648 C CA . VAL A 1 84 ? 19.021 -13.975 -29.226 1.00 64.38 84 VAL A CA 1
ATOM 649 C C . VAL A 1 84 ? 19.811 -15.023 -30.010 1.00 64.38 84 VAL A C 1
ATOM 651 O O . VAL A 1 84 ? 21.003 -14.874 -30.258 1.00 64.38 84 VAL A O 1
ATOM 654 N N . MET A 1 85 ? 19.161 -16.135 -30.356 1.00 60.72 85 MET A N 1
ATOM 655 C CA . MET A 1 85 ? 19.717 -17.027 -31.370 1.00 60.72 85 MET A CA 1
ATOM 656 C C . MET A 1 85 ? 19.655 -16.276 -32.709 1.00 60.72 85 MET A C 1
ATOM 658 O O . MET A 1 85 ? 18.557 -15.864 -33.102 1.00 60.72 85 MET A O 1
ATOM 662 N N . PRO A 1 86 ? 20.779 -16.061 -33.418 1.00 66.81 86 PRO A N 1
ATOM 663 C CA . PRO A 1 86 ? 20.714 -15.606 -34.801 1.00 66.81 86 PRO A CA 1
ATOM 664 C C . PRO A 1 86 ? 19.905 -16.622 -35.630 1.00 66.81 86 PRO A C 1
ATOM 666 O O . PRO A 1 86 ? 19.865 -17.804 -35.271 1.00 66.81 86 PRO A O 1
ATOM 669 N N . PRO A 1 87 ? 19.222 -16.183 -36.703 1.00 68.50 87 PRO A N 1
ATOM 670 C CA . PRO A 1 87 ? 18.347 -17.047 -37.489 1.00 68.50 87 PRO A CA 1
ATOM 671 C C . PRO A 1 87 ? 19.085 -18.318 -37.935 1.00 68.50 87 PRO A C 1
ATOM 673 O O . PRO A 1 87 ? 20.111 -18.253 -38.610 1.00 68.50 87 PRO A O 1
ATOM 676 N N . VAL A 1 88 ? 18.559 -19.481 -37.539 1.00 71.50 88 VAL A N 1
ATOM 677 C CA . VAL A 1 88 ? 19.021 -20.785 -38.027 1.00 71.50 88 VAL A CA 1
ATOM 678 C C . VAL A 1 88 ? 18.533 -20.955 -39.467 1.00 71.50 88 VAL A C 1
ATOM 680 O O . VAL A 1 88 ? 17.351 -21.198 -39.703 1.00 71.50 88 VAL A O 1
ATOM 683 N N . GLY A 1 89 ? 19.472 -20.853 -40.410 1.00 72.06 89 GLY A N 1
ATOM 684 C CA . GLY A 1 89 ? 19.326 -21.207 -41.827 1.00 72.06 89 GLY A CA 1
ATOM 685 C C . GLY A 1 89 ? 18.968 -20.012 -42.721 1.00 72.06 89 GLY A C 1
ATOM 686 O O . GLY A 1 89 ? 17.968 -19.343 -42.485 1.00 72.06 89 GLY A O 1
ATOM 687 N N . LYS A 1 90 ? 19.717 -19.702 -43.784 1.00 51.31 90 LYS A N 1
ATOM 688 C CA . LYS A 1 90 ? 20.646 -20.510 -44.596 1.00 51.31 90 LYS A CA 1
ATOM 689 C C . LYS A 1 90 ? 21.927 -19.733 -44.865 1.00 51.31 90 LYS A C 1
ATOM 691 O O . LYS A 1 90 ? 21.801 -18.508 -45.082 1.00 51.31 90 LYS A O 1
#

Radius of gyration: 20.37 Å; chains: 1; bounding box: 34×36×75 Å